Protein AF-A0A6A8V8Y3-F1 (afdb_monomer)

Radius of gyration: 15.04 Å; Cα contacts (8 Å, |Δi|>4): 140; chains: 1; bounding box: 45×29×35 Å

Foldseek 3Di:
DDDPVVLQVVLCVVPAPAREDEDPVQVVVLVVCCVVVVPDPVQSSVQVSVVSVVVSVVVVVCVVPPDADQDWDWDQTPVRWIKTWTWHQDPRRYIYTDDIATDDPPHGDQDPVNVVVVVVD

Mean predicted aligned error: 9.62 Å

Solvent-accessible surface area (backbone atoms only — not comparable to full-atom values): 7178 Å² total; per-residue (Å²): 129,80,51,74,64,58,52,46,54,58,56,58,70,74,64,64,99,48,49,81,45,72,48,70,70,39,52,48,51,49,52,52,47,33,63,78,65,71,52,52,71,63,60,54,48,52,54,51,49,52,50,52,50,52,49,50,55,47,48,61,51,34,74,75,45,92,65,91,67,82,50,73,46,78,46,71,44,98,85,74,47,36,32,39,37,33,40,40,72,44,97,83,47,32,42,34,51,63,48,77,46,50,29,58,96,87,36,78,55,79,44,74,64,60,54,49,54,66,70,76,107

Organism: Streptococcus parasanguinis (NCBI:txid1318)

Sequence (121 aa):
MVSRKAFIDKANQEGFSFNIQIPWWTYNNFKSLVWRKRLSEEQVYQIFLSLCREVEDRQMQAVADKRKYQTGFYVVACNGREFRFEFAFKKNQELRVYNLFETVNGRKKLTLMDLLDYIMD

Structure (mmCIF, N/CA/C/O backbone):
data_AF-A0A6A8V8Y3-F1
#
_entry.id   AF-A0A6A8V8Y3-F1
#
loop_
_atom_site.group_PDB
_atom_site.id
_atom_site.type_symbol
_atom_site.label_atom_id
_atom_site.label_alt_id
_atom_site.label_comp_id
_atom_site.label_asym_id
_atom_site.label_entity_id
_atom_site.label_seq_id
_atom_site.pdbx_PDB_ins_code
_atom_site.Cartn_x
_atom_site.Cartn_y
_atom_site.Cartn_z
_atom_site.occupancy
_atom_site.B_iso_or_equiv
_atom_site.auth_seq_id
_atom_site.auth_comp_id
_atom_site.auth_asym_id
_atom_site.auth_atom_id
_atom_site.pdbx_PDB_model_num
ATOM 1 N N . MET A 1 1 ? 0.321 13.093 -11.470 1.00 65.25 1 MET A N 1
ATOM 2 C CA . MET A 1 1 ? -0.108 12.418 -10.230 1.00 65.25 1 MET A CA 1
ATOM 3 C C . MET A 1 1 ? -1.189 13.223 -9.568 1.00 65.25 1 MET A C 1
ATOM 5 O O . MET A 1 1 ? -0.978 14.410 -9.327 1.00 65.25 1 MET A O 1
ATOM 9 N N . VAL A 1 2 ? -2.317 12.570 -9.284 1.00 76.38 2 VAL A N 1
ATOM 10 C CA . VAL A 1 2 ? -3.401 13.092 -8.442 1.00 76.38 2 VAL A CA 1
ATOM 11 C C . VAL A 1 2 ? -2.855 13.632 -7.105 1.00 76.38 2 VAL A C 1
ATOM 13 O O . VAL A 1 2 ? -1.738 13.312 -6.704 1.00 76.38 2 VAL A O 1
ATOM 16 N N . SER A 1 3 ? -3.592 14.498 -6.409 1.00 84.19 3 SER A N 1
ATOM 17 C CA . SER A 1 3 ? -3.125 15.042 -5.125 1.00 84.19 3 SER A CA 1
ATOM 18 C C . SER A 1 3 ? -3.118 13.971 -4.021 1.00 84.19 3 SER A C 1
ATOM 20 O O . SER A 1 3 ? -3.903 13.028 -4.062 1.00 84.19 3 SER A O 1
ATOM 22 N N . ARG A 1 4 ? -2.289 14.137 -2.974 1.00 83.75 4 ARG A N 1
ATOM 23 C CA . ARG A 1 4 ? -2.283 13.232 -1.801 1.00 83.75 4 ARG A CA 1
ATOM 24 C C . ARG A 1 4 ? -3.684 13.039 -1.225 1.00 83.75 4 ARG A C 1
ATOM 26 O O . ARG A 1 4 ? -4.064 11.923 -0.900 1.00 83.75 4 ARG A O 1
ATOM 33 N N . LYS A 1 5 ? -4.429 14.140 -1.103 1.00 86.19 5 LYS A N 1
ATOM 34 C CA . LYS A 1 5 ? -5.794 14.128 -0.583 1.00 86.19 5 LYS A CA 1
ATOM 35 C C . LYS A 1 5 ? -6.721 13.337 -1.504 1.00 86.19 5 LYS A C 1
ATOM 37 O O . LYS A 1 5 ? -7.351 12.412 -1.027 1.00 86.19 5 LYS A O 1
ATOM 42 N N . ALA A 1 6 ? -6.723 13.621 -2.806 1.00 85.94 6 ALA A N 1
ATOM 43 C CA . ALA A 1 6 ? -7.561 12.895 -3.761 1.00 85.94 6 ALA A CA 1
ATOM 44 C C . ALA A 1 6 ? -7.219 11.396 -3.828 1.00 85.94 6 ALA A C 1
ATOM 46 O O . ALA A 1 6 ? -8.115 10.570 -3.943 1.00 85.94 6 ALA A O 1
ATOM 47 N N . PHE A 1 7 ? -5.938 11.038 -3.707 1.00 84.12 7 PHE A N 1
ATOM 48 C CA . PHE A 1 7 ? -5.496 9.644 -3.659 1.00 84.12 7 PHE A CA 1
ATOM 49 C C . PHE A 1 7 ? -6.050 8.912 -2.428 1.00 84.12 7 PHE A C 1
ATOM 51 O O . PHE A 1 7 ? -6.584 7.815 -2.554 1.00 84.12 7 PHE A O 1
ATOM 58 N N . ILE A 1 8 ? -5.937 9.532 -1.248 1.00 83.69 8 ILE A N 1
ATOM 59 C CA . ILE A 1 8 ? -6.448 8.973 0.012 1.00 83.69 8 ILE A CA 1
ATOM 60 C C . ILE A 1 8 ? -7.978 8.931 0.003 1.00 83.69 8 ILE A C 1
ATOM 62 O O . ILE A 1 8 ? -8.548 7.911 0.366 1.00 83.69 8 ILE A O 1
ATOM 66 N N . ASP A 1 9 ? -8.638 10.000 -0.445 1.00 87.69 9 ASP A N 1
ATOM 67 C CA . ASP A 1 9 ? -10.099 10.074 -0.518 1.00 87.69 9 ASP A CA 1
ATOM 68 C C . ASP A 1 9 ? -10.642 8.970 -1.446 1.00 87.69 9 ASP A C 1
ATOM 70 O O . ASP A 1 9 ? -11.565 8.258 -1.060 1.00 87.69 9 ASP A O 1
ATOM 74 N N . LYS A 1 10 ? -10.010 8.748 -2.612 1.00 87.00 10 LYS A N 1
ATOM 75 C CA . LYS A 1 10 ? -10.346 7.636 -3.518 1.00 87.00 10 LYS A CA 1
ATO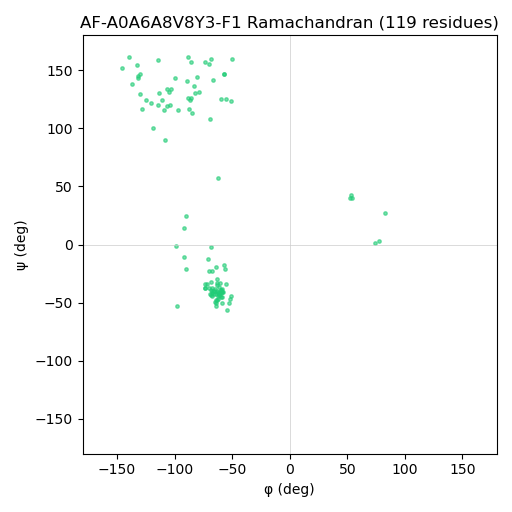M 76 C C . LYS A 1 10 ? -10.122 6.275 -2.850 1.00 87.00 10 LYS A C 1
ATOM 78 O O .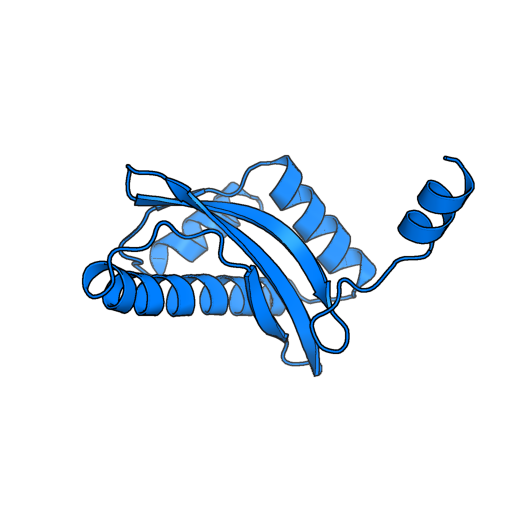 LYS A 1 10 ? -10.937 5.384 -3.007 1.00 87.00 10 LYS A O 1
ATOM 83 N N . ALA A 1 11 ? -9.028 6.076 -2.113 1.00 82.75 11 ALA A N 1
ATOM 84 C CA . ALA A 1 11 ? -8.781 4.808 -1.415 1.00 82.75 11 ALA A CA 1
ATOM 85 C C . ALA A 1 11 ? -9.775 4.554 -0.268 1.00 82.75 11 ALA A C 1
ATOM 87 O O . ALA A 1 11 ? -10.206 3.426 -0.074 1.00 82.75 11 ALA A O 1
ATOM 88 N N . ASN A 1 12 ? -10.174 5.592 0.468 1.00 82.12 12 ASN A N 1
ATOM 89 C CA . ASN A 1 12 ? -11.148 5.467 1.554 1.00 82.12 12 ASN A CA 1
ATOM 90 C C . ASN A 1 12 ? -12.571 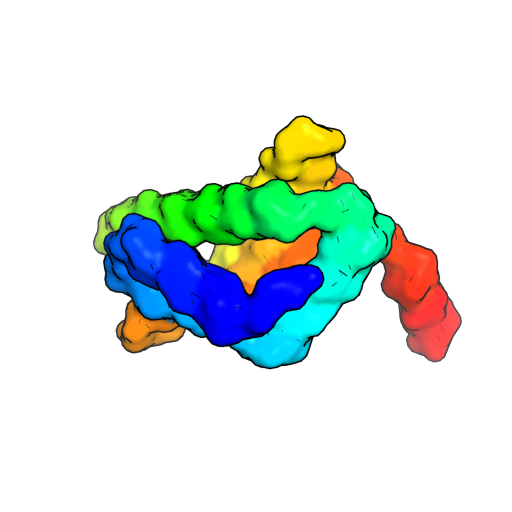5.167 1.045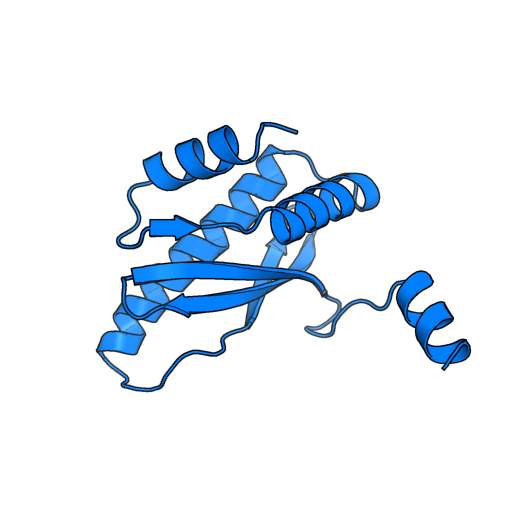 1.00 82.12 12 ASN A C 1
ATOM 92 O O . ASN A 1 12 ? -13.364 4.602 1.793 1.00 82.12 12 ASN A O 1
ATOM 96 N N . GLN A 1 13 ? -12.901 5.500 -0.211 1.00 86.19 13 GLN A N 1
ATOM 97 C CA . GLN A 1 13 ? -14.177 5.111 -0.834 1.00 86.19 13 GLN A CA 1
ATOM 98 C C . GLN A 1 13 ? -14.334 3.593 -0.993 1.00 86.19 13 GLN A C 1
ATOM 100 O O . GLN A 1 13 ? -15.460 3.119 -1.104 1.00 86.19 13 GLN A O 1
ATOM 105 N N . GLU A 1 14 ? -13.237 2.833 -0.954 1.00 86.00 14 GLU A N 1
ATOM 106 C CA . GLU A 1 14 ? -13.262 1.368 -1.022 1.00 86.00 14 GLU A CA 1
ATOM 107 C C . GLU A 1 14 ? -13.820 0.719 0.260 1.00 86.00 14 GLU A C 1
ATOM 109 O O . GLU A 1 14 ? -14.148 -0.463 0.246 1.00 86.00 14 GLU A O 1
ATOM 114 N N . GLY A 1 15 ? -13.968 1.478 1.357 1.00 81.94 15 GLY A N 1
ATOM 115 C CA . GLY A 1 15 ? -14.696 1.027 2.548 1.00 81.94 15 GLY A CA 1
ATOM 116 C C . GLY A 1 15 ? -13.911 0.156 3.535 1.00 81.94 15 GLY A C 1
ATOM 117 O O . GLY A 1 15 ? -14.527 -0.624 4.256 1.00 81.94 15 GLY A O 1
ATOM 118 N N . PHE A 1 16 ? -12.581 0.289 3.596 1.00 83.44 16 PHE A N 1
ATOM 119 C CA . PHE A 1 16 ? -11.744 -0.428 4.567 1.00 83.44 16 PHE A CA 1
ATOM 120 C C . PHE A 1 16 ? -12.158 -0.150 6.025 1.00 83.44 16 PHE A C 1
ATOM 122 O O . PHE A 1 16 ? -12.531 0.965 6.391 1.00 83.44 16 PHE A O 1
ATOM 129 N N . SER A 1 17 ? -12.002 -1.152 6.890 1.00 77.81 17 SER A N 1
ATOM 130 C CA . SER A 1 17 ? -12.280 -1.112 8.337 1.00 77.81 17 SER A CA 1
ATOM 131 C C . SER A 1 17 ? -11.329 -0.226 9.157 1.00 77.81 17 SER A C 1
ATOM 133 O O . SER A 1 17 ? -11.491 -0.089 10.371 1.00 77.81 17 SER A O 1
ATOM 135 N N . PHE A 1 18 ? -10.336 0.387 8.513 1.00 76.12 18 PHE A N 1
ATOM 136 C CA . PHE A 1 18 ? -9.357 1.284 9.117 1.00 76.12 18 PHE A CA 1
ATOM 137 C C . PHE A 1 18 ? -9.193 2.558 8.289 1.00 76.12 18 PHE A C 1
ATOM 139 O O . PHE A 1 18 ? -9.362 2.578 7.071 1.00 76.12 18 PHE A O 1
ATOM 146 N N . ASN A 1 19 ? -8.776 3.634 8.956 1.00 77.44 19 ASN A N 1
ATOM 147 C CA . ASN A 1 19 ? -8.482 4.890 8.283 1.00 77.44 19 ASN A CA 1
ATOM 148 C C . ASN A 1 19 ? -7.073 4.869 7.688 1.00 77.44 19 ASN A C 1
ATOM 150 O O . ASN A 1 19 ? -6.083 4.592 8.374 1.00 77.44 19 ASN A O 1
ATOM 154 N N . ILE A 1 20 ? -6.971 5.236 6.415 1.00 80.38 20 ILE A N 1
ATOM 155 C CA . ILE A 1 20 ? -5.696 5.310 5.709 1.00 80.38 20 ILE A CA 1
ATOM 156 C C . ILE A 1 20 ? -5.060 6.683 5.927 1.00 80.38 20 ILE A C 1
ATOM 158 O O . ILE A 1 20 ? -5.637 7.719 5.585 1.00 80.38 20 ILE A O 1
ATOM 162 N N . GLN A 1 21 ? -3.820 6.701 6.424 1.00 76.06 21 GLN A N 1
ATOM 163 C CA . GLN A 1 21 ? -2.995 7.906 6.437 1.00 76.06 21 GLN A CA 1
ATOM 164 C C . GLN A 1 21 ? -1.649 7.677 5.758 1.00 76.06 21 GLN A C 1
ATOM 166 O O . GLN A 1 21 ? -0.840 6.842 6.157 1.00 76.06 21 GLN A O 1
ATOM 171 N N . ILE A 1 22 ? -1.366 8.515 4.761 1.00 73.06 22 ILE A N 1
ATOM 172 C CA . ILE A 1 22 ? -0.058 8.568 4.112 1.00 73.06 22 ILE A CA 1
ATOM 173 C C . ILE A 1 22 ? 0.623 9.884 4.514 1.00 73.06 22 ILE A C 1
ATOM 175 O O . ILE A 1 22 ? 0.120 10.965 4.162 1.00 73.06 22 ILE A O 1
ATOM 179 N N . PRO A 1 23 ? 1.754 9.834 5.243 1.00 76.62 23 PRO A N 1
ATOM 180 C CA . PRO A 1 23 ? 2.572 11.011 5.504 1.00 76.62 23 PRO A CA 1
ATOM 181 C C . PRO A 1 23 ? 3.021 11.683 4.203 1.00 76.62 23 PRO A C 1
ATOM 183 O O . PRO A 1 23 ? 3.259 11.021 3.191 1.00 76.62 23 PRO A O 1
ATOM 186 N N . TRP A 1 24 ? 3.158 13.010 4.211 1.00 74.75 24 TRP A N 1
ATOM 187 C CA . TRP A 1 24 ? 3.507 13.763 2.999 1.00 74.75 24 TRP A CA 1
ATOM 188 C C . TRP A 1 24 ? 4.851 13.333 2.389 1.00 74.75 24 TRP A C 1
ATOM 190 O O . TRP A 1 24 ? 4.942 13.192 1.169 1.00 74.75 24 TRP A O 1
ATOM 200 N N . TRP A 1 25 ? 5.865 13.048 3.216 1.00 70.00 25 TRP A N 1
ATOM 201 C CA . TRP A 1 25 ? 7.169 12.568 2.740 1.00 70.00 25 TRP A CA 1
ATOM 202 C C . TRP A 1 25 ? 7.061 11.201 2.048 1.00 70.00 25 TRP A C 1
ATOM 204 O O . TRP A 1 25 ? 7.598 11.024 0.957 1.00 70.00 25 TRP A O 1
ATOM 214 N N . THR A 1 26 ? 6.281 10.266 2.599 1.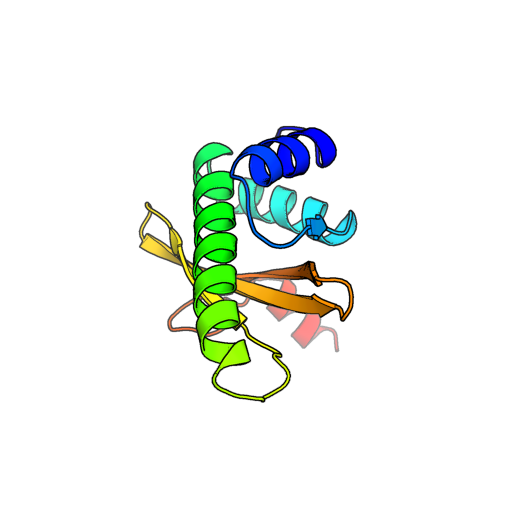00 70.50 26 THR A N 1
ATOM 215 C CA . THR A 1 26 ? 6.025 8.960 1.973 1.00 70.50 26 THR A CA 1
ATOM 216 C C . THR A 1 26 ? 5.265 9.120 0.659 1.00 70.50 26 THR A C 1
ATOM 218 O O . THR A 1 26 ? 5.585 8.463 -0.328 1.00 70.50 26 THR A O 1
ATOM 221 N N . TYR A 1 27 ? 4.314 10.056 0.594 1.00 75.75 27 TYR A N 1
ATOM 222 C CA . TYR A 1 27 ? 3.613 10.376 -0.649 1.00 75.75 27 TYR A CA 1
ATOM 223 C C . TYR A 1 27 ? 4.537 10.945 -1.737 1.00 75.75 27 TYR A C 1
ATOM 225 O O . TYR A 1 27 ? 4.376 10.657 -2.925 1.00 75.75 27 TYR A O 1
ATOM 233 N N . ASN A 1 28 ? 5.544 11.727 -1.352 1.00 76.62 28 ASN A N 1
ATOM 234 C CA . ASN A 1 28 ? 6.572 12.180 -2.285 1.00 76.62 28 ASN A CA 1
ATOM 235 C C . ASN A 1 28 ? 7.503 11.048 -2.727 1.00 76.62 28 ASN A C 1
ATOM 237 O O . ASN A 1 28 ? 7.850 10.991 -3.906 1.00 76.62 28 ASN A O 1
ATOM 241 N N . ASN A 1 29 ? 7.842 10.119 -1.832 1.00 72.31 29 ASN A N 1
ATOM 242 C CA . ASN A 1 29 ? 8.595 8.918 -2.195 1.00 72.31 29 ASN A CA 1
ATOM 243 C C . ASN A 1 29 ? 7.816 8.054 -3.192 1.00 72.31 29 ASN A C 1
ATOM 245 O O . ASN A 1 29 ? 8.400 7.616 -4.183 1.00 72.31 29 ASN A O 1
ATOM 249 N N . PHE A 1 30 ? 6.496 7.903 -3.006 1.00 71.25 30 PHE A N 1
ATOM 250 C CA . PHE A 1 30 ? 5.622 7.285 -4.003 1.00 71.25 30 PHE A CA 1
ATOM 251 C C . PHE A 1 30 ? 5.762 7.990 -5.353 1.00 71.25 30 PHE A C 1
ATOM 253 O O . PHE A 1 30 ? 6.159 7.339 -6.312 1.00 71.25 30 PHE A O 1
ATOM 260 N N . LYS A 1 31 ? 5.548 9.315 -5.423 1.00 72.44 31 LYS A N 1
ATOM 261 C CA . LYS A 1 31 ? 5.702 10.106 -6.665 1.00 72.44 31 LYS A CA 1
ATOM 262 C C . LYS A 1 31 ? 7.053 9.891 -7.350 1.00 72.44 31 LYS A C 1
ATOM 264 O O . LYS A 1 31 ? 7.103 9.663 -8.557 1.00 72.44 31 LYS A O 1
ATOM 269 N N . SER A 1 32 ? 8.138 9.942 -6.580 1.00 73.75 32 SER A N 1
ATOM 270 C CA . SER A 1 32 ? 9.499 9.724 -7.076 1.00 73.75 32 SER A CA 1
ATOM 271 C C . SER A 1 32 ? 9.664 8.323 -7.666 1.00 73.75 32 SER A C 1
ATOM 273 O O . SER A 1 32 ? 10.212 8.158 -8.755 1.00 73.75 32 SER A O 1
ATOM 275 N N . LEU A 1 33 ? 9.132 7.304 -6.991 1.00 69.19 33 LEU A N 1
ATOM 276 C CA . LEU A 1 33 ? 9.188 5.925 -7.450 1.00 69.19 33 LEU A CA 1
ATOM 277 C C . LEU A 1 33 ? 8.315 5.697 -8.694 1.00 69.19 33 LEU A C 1
ATOM 279 O O . LEU A 1 33 ? 8.802 5.083 -9.639 1.00 69.19 33 LEU A O 1
ATOM 283 N N . VAL A 1 34 ? 7.098 6.254 -8.755 1.00 69.25 34 VAL A N 1
ATOM 284 C CA . VAL A 1 34 ? 6.243 6.246 -9.961 1.00 69.25 34 VAL A CA 1
ATOM 285 C C . VAL A 1 34 ? 7.013 6.794 -11.159 1.00 69.25 34 VAL A C 1
ATOM 287 O O . VAL A 1 34 ? 7.097 6.135 -12.197 1.00 69.25 34 VAL A O 1
ATOM 290 N N . TRP A 1 35 ? 7.630 7.965 -10.985 1.00 70.19 35 TRP A N 1
ATOM 291 C CA . TRP A 1 35 ? 8.381 8.644 -12.034 1.00 70.19 35 TRP A CA 1
ATOM 292 C C . TRP A 1 35 ? 9.605 7.835 -12.483 1.00 70.19 35 TRP A C 1
ATOM 294 O O . TRP A 1 35 ? 9.724 7.503 -13.662 1.00 70.19 35 TRP A O 1
ATOM 304 N N . ARG A 1 36 ? 10.470 7.412 -11.546 1.00 73.12 36 ARG A N 1
ATOM 305 C CA . ARG A 1 36 ? 11.676 6.611 -11.848 1.00 73.12 36 ARG A CA 1
ATOM 306 C C . ARG A 1 36 ? 11.346 5.275 -12.508 1.00 73.12 36 ARG A C 1
ATOM 308 O O . ARG A 1 36 ? 12.143 4.750 -13.282 1.00 73.12 36 ARG A O 1
ATOM 315 N N . LYS A 1 37 ? 10.210 4.676 -12.149 1.00 72.19 37 LYS A N 1
ATOM 316 C CA . LYS A 1 37 ? 9.828 3.330 -12.584 1.00 72.19 37 LYS A CA 1
ATOM 317 C C . LYS A 1 37 ? 8.860 3.330 -13.760 1.00 72.19 37 LYS A C 1
ATOM 319 O O . LYS A 1 37 ? 8.564 2.238 -14.243 1.00 72.19 37 LYS A O 1
ATOM 324 N N . ARG A 1 38 ? 8.446 4.504 -14.256 1.00 77.19 38 ARG A N 1
ATOM 325 C CA . ARG A 1 38 ? 7.466 4.666 -15.343 1.00 77.19 38 ARG A CA 1
ATOM 326 C C . ARG A 1 38 ? 6.174 3.885 -15.068 1.00 77.19 38 ARG A C 1
ATOM 328 O O . ARG A 1 38 ? 5.637 3.234 -15.957 1.00 77.19 38 ARG A O 1
ATOM 335 N N . LEU A 1 39 ? 5.721 3.900 -13.814 1.00 74.94 39 LEU A N 1
ATOM 336 C CA . LEU A 1 39 ? 4.432 3.318 -13.442 1.00 74.94 39 LEU A CA 1
ATOM 337 C C . LEU A 1 39 ? 3.319 4.308 -13.794 1.00 74.94 39 LEU A C 1
ATOM 339 O O . LEU A 1 39 ? 3.492 5.518 -13.651 1.00 74.94 39 LEU A O 1
ATOM 343 N N . SER A 1 40 ? 2.174 3.798 -14.234 1.00 79.75 40 SER A N 1
ATOM 344 C CA . SER A 1 40 ? 0.962 4.613 -14.336 1.00 79.75 40 SER A CA 1
ATOM 345 C C . SER A 1 40 ? 0.371 4.884 -12.949 1.00 79.75 40 SER A C 1
ATOM 347 O O . SER A 1 40 ? 0.600 4.131 -11.999 1.00 79.75 40 SER A O 1
ATOM 349 N N . GLU A 1 41 ? -0.417 5.954 -12.830 1.00 75.38 41 GLU A N 1
ATOM 350 C CA . GLU A 1 41 ? -1.120 6.279 -11.581 1.00 75.38 41 GLU A CA 1
ATOM 351 C C . GLU A 1 41 ? -2.060 5.150 -11.147 1.00 75.38 41 GLU A C 1
ATOM 353 O O . GLU A 1 41 ? -2.124 4.824 -9.964 1.00 75.38 41 GLU A O 1
ATOM 358 N N . GLU A 1 42 ? -2.724 4.508 -12.109 1.00 81.50 42 GLU A N 1
ATOM 359 C CA . GLU A 1 42 ? -3.645 3.406 -11.840 1.00 81.50 42 GLU A CA 1
ATOM 360 C C . GLU A 1 42 ? -2.913 2.166 -11.321 1.00 81.50 42 GLU A C 1
ATOM 362 O O . GLU A 1 42 ? -3.339 1.574 -10.337 1.00 81.50 42 GLU A O 1
ATOM 367 N N . GLN A 1 43 ? -1.751 1.815 -11.886 1.00 77.31 43 GLN A N 1
ATOM 368 C CA . GLN A 1 43 ? -0.937 0.714 -11.353 1.00 77.31 43 GLN A CA 1
ATOM 369 C C . GLN A 1 43 ? -0.557 0.944 -9.889 1.00 77.31 43 GLN A C 1
ATOM 371 O O . GLN A 1 43 ? -0.602 0.023 -9.082 1.00 77.31 43 GLN A O 1
ATOM 376 N N . VAL A 1 44 ? -0.199 2.175 -9.534 1.00 75.31 44 VAL A N 1
ATOM 377 C CA . VAL A 1 44 ? 0.196 2.536 -8.166 1.00 75.31 44 VAL A CA 1
ATOM 378 C C . VAL A 1 44 ? -0.998 2.466 -7.225 1.00 75.31 44 VAL A C 1
ATOM 380 O O . VAL A 1 44 ? -0.865 1.993 -6.098 1.00 75.31 44 VAL A O 1
ATOM 383 N N . TYR A 1 45 ? -2.164 2.894 -7.700 1.00 79.75 45 TYR A N 1
ATOM 384 C CA . TYR A 1 45 ? -3.409 2.787 -6.959 1.00 79.75 45 TYR A CA 1
ATOM 385 C C . TYR A 1 45 ? -3.794 1.320 -6.710 1.00 79.75 45 TYR A C 1
ATOM 387 O O . TYR A 1 45 ? -4.019 0.947 -5.565 1.00 79.75 45 TYR A O 1
ATOM 395 N N . GLN A 1 46 ? -3.749 0.457 -7.728 1.00 81.06 46 GLN A N 1
ATOM 396 C CA . GLN A 1 46 ? -4.045 -0.977 -7.590 1.00 81.06 46 GLN A CA 1
ATOM 397 C C . GLN A 1 46 ? -3.078 -1.698 -6.643 1.00 81.06 46 GLN A C 1
ATOM 399 O O . GLN A 1 46 ? -3.491 -2.496 -5.799 1.00 81.06 46 GLN A O 1
ATOM 404 N N . ILE A 1 47 ? -1.786 -1.378 -6.732 1.00 76.69 47 ILE A N 1
ATOM 405 C CA . ILE A 1 47 ? -0.767 -1.872 -5.800 1.00 76.69 47 ILE A CA 1
ATOM 406 C C . ILE A 1 47 ? -1.112 -1.453 -4.360 1.00 76.69 47 ILE A C 1
ATOM 408 O O . ILE A 1 47 ? -1.032 -2.261 -3.434 1.00 76.69 47 ILE A O 1
ATOM 412 N N . PHE A 1 48 ? -1.505 -0.193 -4.167 1.00 78.81 48 PHE A N 1
ATOM 413 C CA . PHE A 1 48 ? -1.865 0.344 -2.860 1.00 78.81 48 PHE A CA 1
ATOM 414 C C . PHE A 1 48 ? -3.149 -0.282 -2.291 1.00 78.81 48 PHE A C 1
ATOM 416 O O . PHE A 1 48 ? -3.200 -0.596 -1.103 1.00 78.81 48 PHE A O 1
ATOM 423 N N . LEU A 1 49 ? -4.166 -0.521 -3.122 1.00 81.94 49 LEU A N 1
ATOM 424 C CA . LEU A 1 49 ? -5.382 -1.221 -2.701 1.00 81.94 49 LEU A CA 1
ATOM 425 C C . LEU A 1 49 ? -5.109 -2.676 -2.323 1.00 81.94 49 LEU A C 1
ATOM 427 O O . LEU A 1 49 ? -5.638 -3.151 -1.322 1.00 81.94 49 LEU A O 1
ATOM 431 N N . SER A 1 50 ? -4.248 -3.361 -3.079 1.00 79.25 50 SER A N 1
ATOM 432 C CA . SER A 1 50 ? -3.840 -4.737 -2.772 1.00 79.25 50 SER A CA 1
ATOM 433 C C . SER A 1 50 ? -3.190 -4.828 -1.390 1.00 79.25 50 SER A C 1
ATOM 435 O O . SER A 1 50 ? -3.508 -5.729 -0.620 1.00 79.25 50 SER A O 1
ATOM 437 N N . LEU A 1 51 ? -2.347 -3.848 -1.036 1.00 76.31 51 LEU A N 1
ATOM 438 C CA . LEU A 1 51 ? -1.804 -3.724 0.318 1.00 76.31 51 LEU A CA 1
ATOM 439 C C . LEU A 1 51 ? -2.916 -3.576 1.359 1.00 76.31 51 LEU A C 1
ATOM 441 O O . LEU A 1 51 ? -2.879 -4.265 2.370 1.00 76.31 51 LEU A O 1
ATOM 445 N N . CYS A 1 52 ? -3.862 -2.659 1.144 1.00 77.94 52 CYS A N 1
ATOM 446 C CA . CYS A 1 52 ? -4.913 -2.379 2.123 1.00 77.94 52 CYS A CA 1
ATOM 447 C C . CYS A 1 52 ? -5.808 -3.605 2.360 1.00 77.94 52 CYS A C 1
ATOM 449 O O . CYS A 1 52 ? -6.116 -3.907 3.508 1.00 77.94 52 CYS A O 1
ATOM 451 N N . ARG A 1 53 ? -6.146 -4.359 1.306 1.00 80.50 53 ARG A N 1
ATOM 452 C CA . ARG A 1 53 ? -6.922 -5.605 1.420 1.00 80.50 53 ARG A CA 1
ATOM 453 C C . ARG A 1 53 ? -6.174 -6.694 2.178 1.00 80.50 53 ARG A C 1
ATOM 455 O O . ARG A 1 53 ? -6.703 -7.229 3.140 1.00 80.50 53 ARG A O 1
ATOM 462 N N . GLU A 1 54 ? -4.922 -6.966 1.814 1.00 75.69 54 GLU A N 1
ATOM 463 C CA . GLU A 1 54 ? -4.112 -7.949 2.547 1.00 75.69 54 GLU A CA 1
ATOM 464 C C . GLU A 1 54 ? -3.977 -7.553 4.022 1.00 75.69 54 GLU A C 1
ATOM 466 O O . GLU A 1 54 ? -4.023 -8.384 4.924 1.00 75.69 54 GLU A O 1
ATOM 471 N N . VAL A 1 55 ? -3.785 -6.264 4.279 1.00 72.62 55 VAL A N 1
ATOM 472 C CA . VAL A 1 55 ? -3.717 -5.720 5.625 1.00 72.62 55 VAL A CA 1
ATOM 473 C C . VAL A 1 55 ? -5.009 -5.976 6.402 1.00 72.62 55 VAL A C 1
ATOM 475 O O . VAL A 1 55 ? -4.930 -6.373 7.561 1.00 72.62 55 VAL A O 1
ATOM 478 N N . GLU A 1 56 ? -6.167 -5.757 5.788 1.00 77.25 56 GLU A N 1
ATOM 479 C CA . GLU A 1 56 ? -7.474 -6.024 6.383 1.00 77.25 56 GLU A CA 1
ATOM 480 C C . GLU A 1 56 ? -7.659 -7.512 6.692 1.00 77.25 56 GLU A C 1
ATOM 482 O O . GLU A 1 56 ? -7.998 -7.875 7.821 1.00 77.25 56 GLU A O 1
ATOM 487 N N . ASP A 1 57 ? -7.321 -8.378 5.738 1.00 74.75 57 ASP A N 1
ATOM 488 C CA . ASP A 1 57 ? -7.375 -9.832 5.893 1.00 74.75 57 ASP A CA 1
ATOM 489 C C . ASP A 1 57 ? -6.427 -10.312 6.998 1.00 74.75 57 ASP A C 1
ATOM 491 O O . ASP A 1 57 ? -6.797 -11.103 7.869 1.00 74.75 57 ASP A O 1
ATOM 495 N N . ARG A 1 58 ? -5.199 -9.785 7.034 1.00 70.56 58 ARG A N 1
ATOM 496 C CA . ARG A 1 58 ? -4.239 -10.078 8.101 1.00 70.56 58 ARG A CA 1
ATOM 497 C C . ARG A 1 58 ? -4.671 -9.488 9.428 1.00 70.56 58 ARG A C 1
ATOM 499 O O . ARG A 1 58 ? -4.374 -10.098 10.442 1.00 70.56 58 ARG A O 1
ATOM 506 N N . GLN A 1 59 ? -5.353 -8.344 9.469 1.00 64.94 59 GLN A N 1
ATOM 507 C CA . GLN A 1 59 ? -5.918 -7.797 10.701 1.00 64.94 59 GLN A CA 1
ATOM 508 C C . GLN A 1 59 ? -7.035 -8.708 11.229 1.00 64.94 59 GLN A C 1
ATOM 510 O O . GLN A 1 59 ? -7.081 -8.971 12.430 1.00 64.94 59 GLN A O 1
ATOM 515 N N . MET A 1 60 ? -7.879 -9.257 10.352 1.00 55.78 60 MET A N 1
ATOM 516 C CA . MET A 1 60 ? -8.863 -10.281 10.719 1.00 55.78 60 MET A CA 1
ATOM 517 C C . MET A 1 60 ? -8.174 -11.532 11.292 1.00 55.78 60 MET A C 1
ATOM 519 O O . MET A 1 60 ? -8.599 -12.056 12.320 1.00 55.78 60 MET A O 1
ATOM 523 N N . GLN A 1 61 ? -7.053 -11.959 10.702 1.00 53.84 61 GLN A N 1
ATOM 524 C CA . GLN A 1 61 ? -6.245 -13.080 11.210 1.00 53.84 61 GLN A CA 1
ATOM 525 C C . GLN A 1 61 ? -5.474 -12.734 12.501 1.00 53.84 61 GLN A C 1
ATOM 527 O O . GLN A 1 61 ? -5.318 -13.561 13.389 1.00 53.84 61 GLN A O 1
ATOM 532 N N . ALA A 1 62 ? -5.026 -11.494 12.657 1.00 52.44 62 ALA A N 1
ATOM 533 C CA . ALA A 1 62 ? -4.290 -10.959 13.799 1.00 52.44 62 ALA A CA 1
ATOM 534 C C . ALA A 1 62 ? -5.136 -10.744 15.050 1.00 52.44 62 ALA A C 1
ATOM 536 O O . ALA A 1 62 ? -4.651 -10.844 16.175 1.00 52.44 62 ALA A O 1
ATOM 537 N N . VAL A 1 63 ? -6.402 -10.379 14.868 1.00 49.91 63 VAL A N 1
ATOM 538 C CA . VAL A 1 63 ? -7.367 -10.360 15.965 1.00 49.91 63 VAL A CA 1
ATOM 539 C C . VAL A 1 63 ? -7.555 -11.785 16.500 1.00 49.91 63 VAL A C 1
ATOM 541 O O . VAL A 1 63 ? -7.738 -11.945 17.707 1.00 49.91 63 VAL A O 1
ATOM 544 N N . ALA A 1 64 ? -7.398 -12.810 15.652 1.00 44.47 64 ALA A N 1
ATOM 545 C CA . ALA A 1 64 ? -7.278 -14.194 16.103 1.00 44.47 64 ALA A CA 1
ATOM 546 C C . ALA A 1 64 ? -5.903 -14.491 16.752 1.00 44.47 64 ALA A C 1
ATOM 548 O O . ALA A 1 64 ? -5.866 -15.166 17.779 1.00 44.47 64 ALA A O 1
ATOM 549 N N . ASP A 1 65 ? -4.799 -13.920 16.245 1.00 45.16 65 ASP A N 1
ATOM 550 C CA . ASP A 1 65 ? -3.429 -14.132 16.751 1.00 45.16 65 ASP A CA 1
ATOM 551 C C . ASP A 1 65 ? -2.721 -12.852 17.267 1.00 45.16 65 ASP A C 1
ATOM 553 O O . ASP A 1 65 ? -2.147 -12.048 16.523 1.00 45.16 65 ASP A O 1
ATOM 557 N N . LYS A 1 66 ? -2.708 -12.691 18.601 1.00 44.47 66 LYS A N 1
ATOM 558 C CA . LYS A 1 66 ? -2.237 -11.530 19.397 1.00 44.47 66 LYS A CA 1
ATOM 559 C C . LYS A 1 66 ? -0.735 -11.158 19.277 1.00 44.47 66 LYS A C 1
ATOM 561 O O . LYS A 1 66 ? -0.042 -11.073 20.295 1.00 44.47 66 LYS A O 1
ATOM 566 N N . ARG A 1 67 ? -0.178 -10.869 18.097 1.00 49.09 67 ARG A N 1
ATOM 567 C CA . ARG A 1 67 ? 1.210 -10.358 17.961 1.00 49.09 67 ARG A CA 1
ATOM 568 C C . ARG A 1 67 ? 1.243 -8.990 17.283 1.00 49.09 67 ARG A C 1
ATOM 570 O O . ARG A 1 67 ? 0.766 -8.834 16.179 1.00 49.09 67 ARG A O 1
ATOM 577 N N . LYS A 1 68 ? 1.798 -7.973 17.953 1.00 46.34 68 LYS A N 1
ATOM 578 C CA . LYS A 1 68 ? 1.964 -6.599 17.431 1.00 46.34 68 LYS A CA 1
ATOM 579 C C . LYS A 1 68 ? 2.731 -6.594 16.096 1.00 46.34 68 LYS A C 1
ATOM 581 O O . LYS A 1 68 ? 3.857 -7.078 16.045 1.00 46.34 68 LYS A O 1
ATOM 586 N N . TYR A 1 69 ? 2.152 -5.999 15.054 1.00 51.12 69 TYR A N 1
ATOM 587 C CA . TYR A 1 69 ? 2.660 -6.063 13.679 1.00 51.12 69 TYR A CA 1
ATOM 588 C C . TYR A 1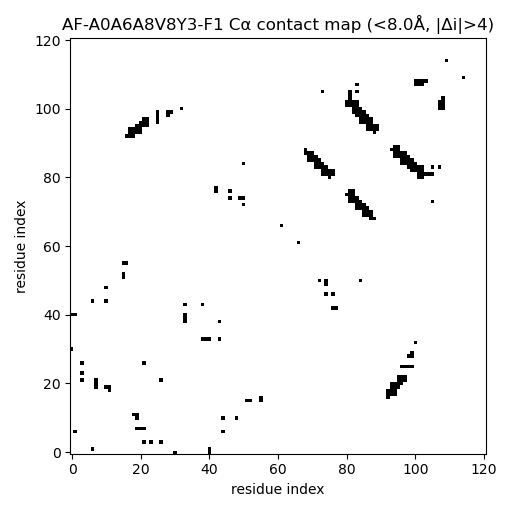 69 ? 3.688 -4.966 13.348 1.00 51.12 69 TYR A C 1
ATOM 590 O O . TYR A 1 69 ? 3.361 -3.780 13.317 1.00 51.12 69 TYR A O 1
ATOM 598 N N . GLN A 1 70 ? 4.917 -5.394 13.039 1.00 53.12 70 GLN A N 1
ATOM 599 C CA . GLN A 1 70 ? 5.851 -4.746 12.109 1.00 53.12 70 GLN A CA 1
ATOM 600 C C . GLN A 1 70 ? 5.897 -5.645 10.866 1.00 53.12 70 GLN A C 1
ATOM 602 O O . GLN A 1 70 ? 6.658 -6.609 10.817 1.00 53.12 70 GLN A O 1
ATOM 607 N N . THR A 1 71 ? 5.024 -5.403 9.893 1.00 60.56 71 THR A N 1
ATOM 608 C CA . THR A 1 71 ? 4.903 -6.263 8.707 1.00 60.56 71 THR A CA 1
ATOM 609 C C . THR A 1 71 ? 5.310 -5.509 7.457 1.00 60.56 71 THR A C 1
ATOM 611 O O . THR A 1 71 ? 4.717 -4.494 7.106 1.00 60.56 71 THR A O 1
ATOM 614 N N . GLY A 1 72 ? 6.333 -6.028 6.779 1.00 63.88 72 GLY A N 1
ATOM 615 C CA . GLY A 1 72 ? 6.570 -5.721 5.377 1.00 63.88 72 GLY A CA 1
ATOM 616 C C . GLY A 1 72 ? 5.612 -6.542 4.512 1.00 63.88 72 GLY A C 1
ATOM 617 O O . GLY A 1 72 ? 5.501 -7.750 4.722 1.00 63.88 72 GLY A O 1
ATOM 618 N N . PHE A 1 73 ? 4.924 -5.914 3.560 1.00 69.12 73 PHE A N 1
ATOM 619 C CA . PHE A 1 73 ? 4.104 -6.607 2.561 1.00 69.12 73 PHE A CA 1
ATOM 620 C C . PHE A 1 73 ? 4.795 -6.583 1.203 1.00 69.12 73 PHE A C 1
ATOM 622 O O . PHE A 1 73 ? 5.271 -5.527 0.790 1.00 69.12 73 PHE A O 1
ATOM 629 N N . TYR A 1 74 ? 4.838 -7.730 0.527 1.00 72.00 74 TYR A N 1
ATOM 630 C CA . TYR A 1 74 ? 5.397 -7.866 -0.815 1.00 72.00 74 TYR A CA 1
ATOM 631 C C . TYR A 1 74 ? 4.268 -7.957 -1.833 1.00 72.00 74 TYR A C 1
ATOM 633 O O . TYR A 1 74 ? 3.329 -8.722 -1.644 1.00 72.00 74 TYR A O 1
ATOM 641 N N . VAL A 1 75 ? 4.381 -7.212 -2.925 1.00 71.94 75 VAL A N 1
ATOM 642 C CA . VAL A 1 75 ? 3.403 -7.219 -4.013 1.00 71.94 75 VAL A CA 1
ATOM 643 C C . VAL A 1 75 ? 4.106 -7.224 -5.354 1.00 71.94 75 VAL A C 1
ATOM 645 O O . VAL A 1 75 ? 5.086 -6.507 -5.557 1.00 71.94 75 VAL A O 1
ATOM 648 N N . VAL A 1 76 ? 3.587 -8.025 -6.277 1.00 73.44 76 VAL A N 1
ATOM 649 C CA . VAL A 1 76 ? 4.045 -8.058 -7.663 1.00 73.44 76 VAL A CA 1
ATOM 650 C C . VAL A 1 76 ? 3.107 -7.182 -8.485 1.00 73.44 76 VAL A C 1
ATOM 652 O O . VAL A 1 76 ? 1.914 -7.453 -8.592 1.00 73.44 76 VAL A O 1
ATOM 655 N N . ALA A 1 77 ? 3.631 -6.095 -9.040 1.00 67.69 77 ALA A N 1
ATOM 656 C CA . ALA A 1 77 ? 2.888 -5.236 -9.949 1.00 67.69 77 ALA A CA 1
ATOM 657 C C . ALA A 1 77 ? 2.601 -5.955 -11.274 1.00 67.69 77 ALA A C 1
ATOM 659 O O . ALA A 1 77 ? 3.325 -6.865 -11.669 1.00 67.69 77 ALA A O 1
ATOM 660 N N . CYS A 1 78 ? 1.606 -5.481 -12.030 1.00 63.09 78 CYS A N 1
ATOM 661 C CA . CYS A 1 78 ? 1.201 -6.084 -13.310 1.00 63.09 78 CYS A CA 1
ATOM 662 C C . CYS A 1 78 ? 2.327 -6.174 -14.360 1.00 63.09 78 CYS A C 1
ATOM 664 O O . CYS A 1 78 ? 2.211 -6.918 -15.325 1.00 63.09 78 CYS A O 1
ATOM 666 N N . ASN A 1 79 ? 3.412 -5.413 -14.195 1.00 68.06 79 ASN A N 1
ATOM 667 C CA . ASN A 1 79 ? 4.604 -5.474 -15.043 1.00 68.06 79 ASN A CA 1
ATOM 668 C C . ASN A 1 79 ? 5.683 -6.448 -14.521 1.00 68.06 79 ASN A C 1
ATOM 670 O O . ASN A 1 79 ? 6.832 -6.358 -14.948 1.00 68.06 79 ASN A O 1
ATOM 674 N N . GLY A 1 80 ? 5.343 -7.327 -13.574 1.00 74.00 80 GLY A N 1
ATOM 675 C CA . GLY A 1 80 ? 6.233 -8.339 -12.999 1.00 74.00 80 GLY A CA 1
ATOM 676 C C . GLY A 1 80 ? 7.230 -7.812 -11.965 1.00 74.00 80 GLY A C 1
ATOM 677 O O . GLY A 1 80 ? 8.063 -8.572 -11.482 1.00 74.00 80 GLY A O 1
ATOM 678 N N . ARG A 1 81 ? 7.186 -6.520 -11.617 1.00 76.81 81 ARG A N 1
ATOM 679 C CA . ARG A 1 81 ? 8.092 -5.939 -10.617 1.00 76.81 81 ARG A CA 1
ATOM 680 C C . ARG A 1 81 ? 7.587 -6.173 -9.206 1.00 76.81 81 ARG A C 1
ATOM 682 O O . ARG A 1 81 ? 6.419 -5.928 -8.923 1.00 76.81 81 ARG A O 1
ATOM 689 N N . GLU A 1 82 ? 8.490 -6.551 -8.315 1.00 80.94 82 GLU A N 1
ATOM 690 C CA . GLU A 1 82 ? 8.185 -6.737 -6.902 1.00 80.94 82 GLU A CA 1
ATOM 69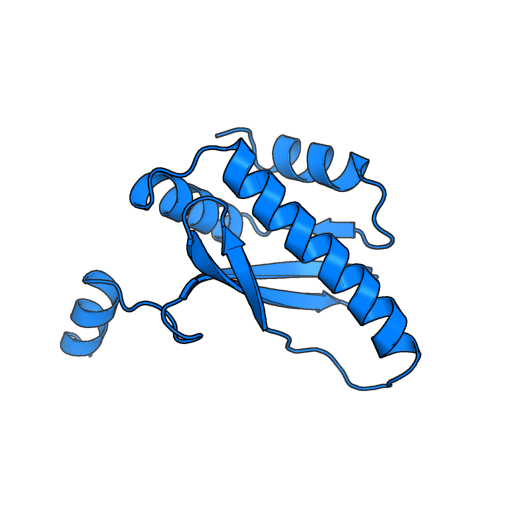1 C C . GLU A 1 82 ? 8.387 -5.436 -6.126 1.00 80.94 82 GLU A C 1
ATOM 693 O O . GLU A 1 82 ? 9.347 -4.696 -6.345 1.00 80.94 82 GLU A O 1
ATOM 698 N N . PHE A 1 83 ? 7.501 -5.166 -5.179 1.00 76.44 83 PHE A N 1
ATOM 699 C CA . PHE A 1 83 ? 7.581 -4.030 -4.278 1.00 76.44 83 PHE A CA 1
ATOM 700 C C . PHE A 1 83 ? 7.369 -4.488 -2.846 1.00 76.44 83 PHE A C 1
ATOM 702 O O . PHE A 1 83 ? 6.547 -5.365 -2.593 1.00 76.44 83 PHE A O 1
ATOM 709 N N . ARG A 1 84 ? 8.065 -3.846 -1.906 1.00 77.88 84 ARG A N 1
ATOM 710 C CA . ARG A 1 84 ? 7.828 -3.998 -0.475 1.00 77.88 84 ARG A CA 1
ATOM 711 C C . ARG A 1 84 ? 7.296 -2.707 0.127 1.00 77.88 84 ARG A C 1
ATOM 713 O O . ARG A 1 84 ? 7.879 -1.636 -0.046 1.00 77.88 84 ARG A O 1
ATOM 720 N N . PHE A 1 85 ? 6.217 -2.855 0.879 1.00 74.12 85 PHE A N 1
ATOM 721 C CA . PHE A 1 85 ? 5.589 -1.818 1.680 1.00 74.12 85 PHE A CA 1
ATOM 722 C C . PHE A 1 85 ? 5.915 -2.045 3.141 1.00 74.12 85 PHE A C 1
ATOM 724 O O . PHE A 1 85 ? 5.721 -3.145 3.648 1.00 74.12 85 PHE A O 1
ATOM 731 N N . GLU A 1 86 ? 6.357 -1.003 3.827 1.00 74.06 86 GLU A N 1
ATOM 732 C CA . GLU A 1 86 ? 6.506 -1.031 5.278 1.00 74.06 86 GLU A CA 1
ATOM 733 C C . GLU A 1 86 ? 5.467 -0.114 5.895 1.00 74.06 86 GLU A C 1
ATOM 735 O O . GLU A 1 86 ? 5.382 1.070 5.555 1.00 74.06 86 GLU A O 1
ATOM 740 N N . PHE A 1 87 ? 4.668 -0.668 6.797 1.00 71.38 87 PHE A N 1
ATOM 741 C CA . PHE A 1 87 ? 3.576 0.038 7.442 1.00 71.38 87 PHE A CA 1
ATOM 742 C C . PHE A 1 87 ? 3.498 -0.312 8.927 1.00 71.38 87 PHE A C 1
ATOM 744 O O . PHE A 1 87 ? 4.029 -1.328 9.376 1.00 71.38 87 PHE A O 1
ATOM 751 N N . ALA A 1 88 ? 2.815 0.536 9.691 1.00 68.12 88 ALA A N 1
ATOM 752 C CA . ALA A 1 88 ? 2.416 0.217 11.052 1.00 68.12 88 ALA A CA 1
ATOM 753 C C . ALA A 1 88 ? 0.945 0.554 11.269 1.00 68.12 88 ALA A C 1
ATOM 755 O O . ALA A 1 88 ? 0.450 1.581 10.795 1.00 68.12 88 ALA A O 1
ATOM 756 N N . PHE A 1 89 ? 0.286 -0.293 12.055 1.00 66.69 89 PHE A N 1
ATOM 757 C CA . PHE A 1 89 ? -1.008 0.019 12.637 1.00 66.69 89 PHE A CA 1
ATOM 758 C C . PHE A 1 89 ? -0.832 0.775 13.933 1.00 66.69 89 PHE A C 1
ATOM 760 O O . PHE A 1 89 ? -0.167 0.313 14.866 1.00 66.69 89 PHE A O 1
ATOM 767 N N . LYS A 1 90 ? -1.485 1.926 14.019 1.00 66.94 90 LYS A N 1
ATOM 768 C CA . LYS A 1 90 ? -1.669 2.594 15.298 1.00 66.94 90 LYS A CA 1
ATOM 769 C C . LYS A 1 90 ? -2.907 2.061 16.012 1.00 66.94 90 LYS A C 1
ATOM 771 O O . LYS A 1 90 ? -3.836 1.542 15.401 1.00 66.94 90 LYS A O 1
ATOM 776 N N . LYS A 1 91 ? -2.916 2.226 17.339 1.00 63.41 91 LYS A N 1
ATOM 777 C CA . LYS A 1 91 ? -3.996 1.770 18.234 1.00 63.41 91 LYS A CA 1
ATOM 778 C C . LYS A 1 91 ? -5.383 2.325 17.871 1.00 63.41 91 LYS A C 1
ATOM 780 O O . LYS A 1 91 ? -6.377 1.736 18.264 1.00 63.41 91 LYS A O 1
ATOM 785 N N . ASN A 1 92 ? -5.445 3.432 17.137 1.00 67.50 92 ASN A N 1
ATOM 786 C CA . ASN A 1 92 ? -6.662 4.085 16.652 1.00 67.50 92 ASN A CA 1
ATOM 787 C C . ASN A 1 92 ? -7.121 3.578 15.270 1.00 67.50 92 ASN A C 1
ATOM 789 O O . ASN A 1 92 ? -7.763 4.337 14.552 1.00 67.50 92 ASN A O 1
ATOM 793 N N . GLN A 1 93 ? -6.760 2.347 14.880 1.00 67.19 93 GLN A N 1
ATOM 794 C CA . GLN A 1 93 ? -7.097 1.773 13.565 1.00 67.19 93 GLN A CA 1
ATOM 795 C C . GLN A 1 93 ? -6.642 2.669 12.402 1.00 67.19 93 GLN A C 1
ATOM 797 O O . GLN A 1 93 ? -7.347 2.866 11.417 1.00 67.19 93 GLN A O 1
ATOM 802 N N . GLU A 1 94 ? -5.456 3.256 12.542 1.00 73.50 94 GLU A N 1
ATOM 803 C CA . GLU A 1 94 ? -4.846 4.084 11.508 1.00 73.50 94 GLU A CA 1
ATOM 804 C C . GLU A 1 94 ? -3.692 3.308 10.875 1.00 73.50 94 GLU A C 1
ATOM 806 O O . GLU A 1 94 ? -2.720 2.957 11.559 1.00 73.50 94 GLU A O 1
ATOM 811 N N . LEU A 1 95 ? -3.800 3.057 9.570 1.00 74.62 95 LEU A N 1
ATOM 812 C CA . LEU A 1 95 ? -2.737 2.460 8.772 1.00 74.62 95 LEU A CA 1
ATOM 813 C C . LEU A 1 95 ? -1.782 3.567 8.316 1.00 74.62 95 LEU A C 1
ATOM 815 O O . LEU A 1 95 ? -2.149 4.409 7.492 1.00 74.62 95 LEU A O 1
ATOM 819 N N . ARG A 1 96 ? -0.543 3.548 8.823 1.00 74.00 96 ARG A N 1
ATOM 820 C CA . ARG A 1 96 ? 0.539 4.416 8.337 1.00 74.00 96 ARG A CA 1
ATOM 821 C C . ARG A 1 96 ? 1.508 3.647 7.474 1.00 74.00 96 ARG A C 1
ATOM 823 O O . ARG A 1 96 ? 2.188 2.752 7.967 1.00 74.00 96 ARG A O 1
ATOM 830 N N . VAL A 1 97 ? 1.651 4.077 6.227 1.00 71.12 97 VAL A N 1
ATOM 831 C CA . VAL A 1 97 ? 2.715 3.596 5.341 1.00 71.12 97 VAL A CA 1
ATOM 832 C C . VAL A 1 97 ? 3.958 4.464 5.531 1.00 71.12 97 VAL A C 1
ATOM 834 O O . VAL A 1 97 ? 3.878 5.688 5.433 1.00 71.12 97 VAL A O 1
ATOM 837 N N . TYR A 1 98 ? 5.099 3.837 5.814 1.00 68.44 98 TYR A N 1
ATOM 838 C CA . TYR A 1 98 ? 6.384 4.502 6.042 1.00 68.44 98 TYR A CA 1
ATOM 839 C C . TYR A 1 98 ? 7.247 4.478 4.787 1.00 68.44 98 TYR A C 1
ATOM 841 O O . TYR A 1 98 ? 7.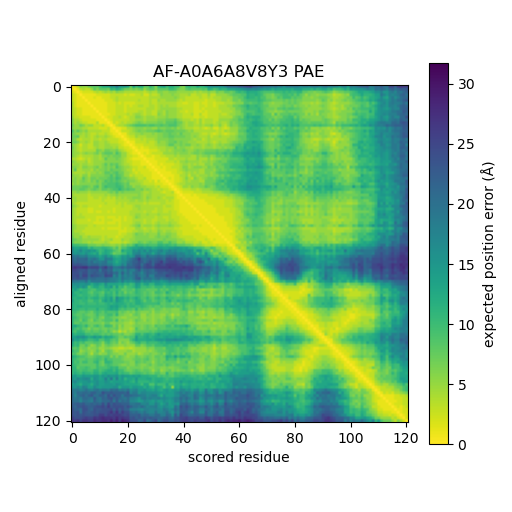658 5.542 4.319 1.00 68.44 98 TYR A O 1
ATOM 849 N N . ASN A 1 99 ? 7.452 3.289 4.213 1.00 69.06 99 ASN A N 1
ATOM 850 C CA . ASN A 1 99 ? 8.340 3.080 3.074 1.00 69.06 99 ASN A CA 1
ATOM 851 C C . ASN A 1 99 ? 7.660 2.289 1.956 1.00 69.06 99 ASN A C 1
ATOM 853 O O . ASN A 1 99 ? 6.872 1.376 2.207 1.00 69.06 99 ASN A O 1
ATOM 857 N N . LEU A 1 100 ? 8.042 2.625 0.724 1.00 74.25 100 LEU A N 1
ATOM 858 C CA . LEU A 1 100 ? 7.854 1.800 -0.461 1.00 74.25 100 LEU A CA 1
ATOM 859 C C . LEU A 1 100 ? 9.188 1.712 -1.196 1.00 74.25 100 LEU A C 1
ATOM 861 O O . LEU A 1 100 ? 9.778 2.742 -1.528 1.00 74.25 100 LEU A O 1
ATOM 865 N N . PHE A 1 101 ? 9.613 0.502 -1.536 1.00 74.12 101 PHE A N 1
ATOM 866 C CA . PHE A 1 101 ? 10.731 0.293 -2.448 1.00 74.12 101 PHE A CA 1
ATOM 867 C C . PHE A 1 101 ? 10.520 -0.949 -3.313 1.00 74.12 101 PHE A C 1
ATOM 869 O O . PHE A 1 101 ? 9.834 -1.888 -2.923 1.00 74.12 101 PHE A O 1
ATOM 876 N N . GLU A 1 102 ? 11.105 -0.938 -4.510 1.00 74.69 102 GLU A N 1
ATOM 877 C CA . GLU A 1 102 ? 11.165 -2.127 -5.366 1.00 74.69 102 GLU A CA 1
ATOM 878 C C . GLU A 1 102 ? 12.056 -3.178 -4.691 1.00 74.69 102 GLU A C 1
ATOM 880 O O . GLU A 1 102 ? 13.087 -2.837 -4.097 1.00 74.69 102 GLU A O 1
ATOM 885 N N . THR A 1 103 ? 11.677 -4.445 -4.792 1.00 77.50 103 THR A N 1
ATOM 886 C CA . THR A 1 103 ? 12.482 -5.572 -4.334 1.00 77.50 103 THR A CA 1
ATOM 887 C C . THR A 1 103 ? 12.930 -6.446 -5.493 1.00 77.50 103 THR A C 1
ATOM 889 O O . THR A 1 103 ? 12.363 -6.415 -6.581 1.00 77.50 103 THR A O 1
ATOM 892 N N . VAL A 1 104 ? 13.995 -7.205 -5.260 1.00 73.81 104 VAL A N 1
ATOM 893 C CA . VAL A 1 104 ? 14.407 -8.321 -6.114 1.00 73.81 104 VAL A CA 1
ATOM 894 C C . VAL A 1 104 ? 14.581 -9.517 -5.190 1.00 73.81 104 VAL A C 1
ATOM 896 O O . VAL A 1 104 ? 15.411 -9.459 -4.278 1.00 73.81 104 VAL A O 1
ATOM 899 N N . ASN A 1 105 ? 13.775 -10.565 -5.376 1.00 72.06 105 ASN A N 1
ATOM 900 C CA . ASN A 1 105 ? 13.753 -11.748 -4.511 1.00 72.06 105 ASN A CA 1
ATOM 901 C C . ASN A 1 105 ? 13.557 -11.372 -3.028 1.00 72.06 105 ASN A C 1
ATOM 903 O O . ASN A 1 105 ? 14.275 -11.842 -2.143 1.00 72.06 105 ASN A O 1
ATOM 907 N N . GLY A 1 106 ? 12.647 -10.432 -2.756 1.00 66.94 106 GLY A N 1
ATOM 908 C CA . GLY A 1 106 ? 12.330 -9.978 -1.397 1.00 66.94 106 GLY A CA 1
ATOM 909 C C . GLY A 1 106 ? 13.367 -9.067 -0.714 1.00 66.94 106 GLY A C 1
ATOM 910 O O . GLY A 1 106 ? 13.150 -8.641 0.422 1.00 66.94 106 GLY A O 1
ATOM 911 N N . ARG A 1 107 ? 14.476 -8.705 -1.373 1.00 70.31 107 ARG A N 1
ATOM 912 C CA . ARG A 1 107 ? 15.461 -7.735 -0.845 1.00 70.31 107 ARG A CA 1
ATOM 913 C C . ARG A 1 107 ? 15.261 -6.358 -1.462 1.00 70.31 107 ARG A C 1
ATOM 915 O O . ARG A 1 107 ? 14.951 -6.280 -2.648 1.00 70.31 107 ARG A O 1
ATOM 922 N N . LYS A 1 108 ? 15.464 -5.276 -0.689 1.00 74.00 108 LYS A N 1
ATOM 923 C CA . LYS A 1 108 ? 15.449 -3.896 -1.218 1.00 74.00 108 LYS A CA 1
ATOM 924 C C . LYS A 1 108 ? 16.386 -3.832 -2.421 1.00 74.00 108 LYS A C 1
ATOM 926 O O . LYS A 1 108 ? 17.567 -4.152 -2.305 1.00 74.00 108 LYS A O 1
ATOM 931 N N . LYS A 1 109 ? 15.860 -3.414 -3.570 1.00 73.00 109 LYS A N 1
ATOM 932 C CA . LYS A 1 109 ? 16.676 -3.173 -4.752 1.00 73.00 109 LYS A CA 1
ATOM 933 C C . LYS A 1 109 ? 17.544 -1.951 -4.480 1.00 73.00 109 LYS A C 1
ATOM 935 O O . LYS A 1 109 ? 17.027 -0.837 -4.421 1.00 73.00 109 LYS A O 1
ATOM 940 N N . LEU A 1 110 ? 18.841 -2.177 -4.291 1.00 67.38 110 LEU A N 1
ATOM 941 C CA . LEU A 1 110 ? 19.821 -1.107 -4.138 1.00 67.38 110 LEU A CA 1
ATOM 942 C C . LEU A 1 110 ? 19.804 -0.236 -5.395 1.00 67.38 110 LEU A C 1
ATOM 944 O O . LEU A 1 110 ? 19.918 -0.730 -6.520 1.00 67.38 110 LEU A O 1
ATOM 948 N N . THR A 1 111 ? 19.598 1.062 -5.206 1.00 64.88 111 THR A N 1
ATOM 949 C CA . THR A 1 111 ? 19.752 2.048 -6.272 1.00 64.88 111 THR A CA 1
ATOM 950 C C . THR A 1 111 ? 21.198 2.533 -6.328 1.00 64.88 111 THR A C 1
ATOM 952 O O . THR A 1 111 ? 21.940 2.396 -5.360 1.00 64.88 111 THR A O 1
ATOM 955 N N . LEU A 1 112 ? 21.604 3.133 -7.452 1.00 50.91 112 LEU A N 1
ATOM 956 C CA . LEU A 1 112 ? 22.927 3.756 -7.572 1.00 50.91 112 LEU A CA 1
ATOM 957 C C . LEU A 1 112 ? 23.161 4.810 -6.472 1.00 50.91 112 LEU A C 1
ATOM 959 O O . LEU A 1 112 ? 24.267 4.915 -5.970 1.00 50.91 112 LEU A O 1
ATOM 963 N N . MET A 1 113 ? 22.114 5.532 -6.053 1.00 58.97 113 MET A N 1
ATOM 964 C CA . MET A 1 113 ? 22.188 6.467 -4.923 1.00 58.97 113 MET A CA 1
ATOM 965 C C . MET A 1 113 ? 22.435 5.756 -3.588 1.00 58.97 113 MET A C 1
ATOM 967 O O . MET A 1 113 ? 23.281 6.208 -2.834 1.00 58.97 113 MET A O 1
ATOM 971 N N . ASP A 1 114 ? 21.768 4.625 -3.322 1.00 63.47 114 ASP A N 1
ATOM 972 C CA . ASP A 1 114 ? 22.009 3.854 -2.089 1.00 63.47 114 ASP A CA 1
ATOM 973 C C . ASP A 1 114 ? 23.452 3.311 -2.030 1.00 63.47 114 ASP A C 1
ATOM 975 O O . ASP A 1 114 ? 24.023 3.188 -0.954 1.00 63.47 114 ASP A O 1
ATOM 979 N N . LEU A 1 115 ? 24.039 2.975 -3.186 1.00 61.59 115 LEU A N 1
ATOM 980 C CA . LEU A 1 115 ? 25.436 2.538 -3.280 1.00 61.59 115 LEU A CA 1
ATOM 981 C C . LEU A 1 115 ? 26.419 3.698 -3.089 1.00 61.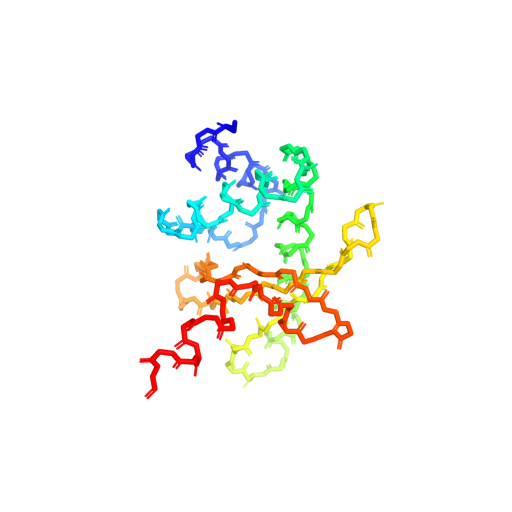59 115 LEU A C 1
ATOM 983 O O . LEU A 1 115 ? 27.461 3.500 -2.480 1.00 61.59 115 LEU A O 1
ATOM 987 N N . LEU A 1 116 ? 26.100 4.888 -3.605 1.00 48.25 116 LEU A N 1
ATOM 988 C CA . LEU A 1 116 ? 26.930 6.080 -3.432 1.00 48.25 116 LEU A CA 1
ATOM 989 C C . LEU A 1 116 ? 26.933 6.559 -1.977 1.00 48.25 116 LEU A C 1
ATOM 991 O O . LEU A 1 116 ? 28.006 6.837 -1.459 1.00 48.25 116 LEU A O 1
ATOM 995 N N . ASP A 1 117 ? 25.778 6.582 -1.307 1.00 56.44 117 ASP A N 1
ATOM 996 C CA . ASP A 1 117 ? 25.699 6.909 0.125 1.00 56.44 117 ASP A CA 1
ATOM 997 C C . ASP A 1 117 ? 26.519 5.919 0.968 1.00 56.44 117 ASP A C 1
ATOM 999 O O . ASP A 1 117 ? 27.227 6.334 1.874 1.00 56.44 117 ASP A O 1
ATOM 1003 N N . TYR A 1 118 ? 26.509 4.627 0.621 1.00 51.06 118 TYR A N 1
ATOM 1004 C CA . TYR A 1 118 ? 27.306 3.601 1.309 1.00 51.06 118 TYR A CA 1
ATOM 1005 C C . TYR A 1 118 ? 28.826 3.745 1.112 1.00 51.06 118 TYR A C 1
ATOM 1007 O O . TYR A 1 118 ? 29.595 3.203 1.894 1.00 51.06 118 TYR A O 1
ATOM 1015 N N . ILE A 1 119 ? 29.262 4.411 0.039 1.00 49.88 119 ILE A N 1
ATOM 1016 C CA . ILE A 1 119 ? 30.684 4.662 -0.256 1.00 49.88 119 ILE A CA 1
ATOM 1017 C C . ILE A 1 119 ? 31.157 5.987 0.369 1.00 49.88 119 ILE A C 1
ATOM 1019 O O . ILE A 1 119 ? 32.358 6.193 0.526 1.00 49.88 119 ILE A O 1
ATOM 1023 N N . MET A 1 120 ? 30.230 6.901 0.672 1.00 50.50 120 MET A N 1
ATOM 1024 C CA . MET A 1 120 ? 30.522 8.210 1.267 1.00 50.50 120 MET A CA 1
ATOM 1025 C C . MET A 1 120 ? 30.473 8.219 2.806 1.00 50.50 120 MET A C 1
ATOM 1027 O O . MET A 1 120 ? 30.902 9.215 3.388 1.00 50.50 120 MET A O 1
ATOM 1031 N N . ASP A 1 121 ? 29.973 7.147 3.431 1.00 46.00 121 ASP A N 1
ATOM 1032 C CA . ASP A 1 121 ? 30.136 6.812 4.861 1.00 46.00 121 ASP A CA 1
ATOM 1033 C C . ASP A 1 121 ? 31.445 6.029 5.096 1.00 46.00 121 ASP A C 1
ATOM 1035 O O . ASP A 1 121 ? 32.095 6.257 6.144 1.00 46.00 121 ASP A O 1
#

Nearest PDB structures (foldseek):
  5jaa-assembly1_D  TM=4.581E-01  e=7.188E-02  Vibrio cholerae O1 biovar El Tor str. N16961
  3u97-assembly1_A  TM=6.020E-01  e=1.294E+00  Brucella abortus bv. 1 str. 9-941
  7pkn-assembly1_O  TM=2.964E-01  e=2.142E-01  Homo sapiens
  3zi1-assembly1_A  TM=4.284E-01  e=2.306E+00  Homo sapiens
  6l3w-assembly1_A  TM=2.749E-01  e=4.383E+00  metagenome

pLDDT: mean 70.72, std 10.54, range [44.47, 87.69]

Secondary structure (DSSP, 8-state):
---HHHHHHHHHTT--SSEEE--HHHHHHHHHHHHHHT--HHHHHHHHHHHHHHHHHHHHHHHHS----EEEEEEE-TTS-EEEEEEEEETTTEEEEEEEEEEETTEE---HHHHHHHHH-

=== Feature glossary ===
A reading guide for the features in this record.

Start from the sequence.

  · Sequence gives the chain of amino acids in standard one-letter code (A=alanine, C=cysteine, …, Y=tyrosine), read N→C. It is the only feature that is directly encoded by the gene; all structural features are derived from the folded form of this sequence.

Fold it, and you get atomic coordinates and the backbone conformation that goes with them.

  · The mmCIF table is the protein's shape written out atom by atom. For each backbone N, Cα, C, and carbonyl O, it records an (x, y, z) coordinate triple in Å plus the residue type, chain letter, and residue number.

  · Backbone dihedral angles. Every residue except chain termini has a φ (preceding-C → N → Cα → C) and a ψ (N → Cα → C → next-N). They are reported in degrees following the IUPAC sign convention. Secondary structure is essentially a statement about which (φ, ψ) basin each residue occupies.

  · DSSP 8-state secondary structure assigns each residue one of H (α-helix), G (3₁₀-helix), I (π-helix), E (extended β-strand), B (isolated β-bridge), T (hydrogen-bonded turn), S (bend), or '-' (coil). The assignment is computed from backbone hydrogen-bond geometry via the Kabsch–Sander algorithm.

  · P-SEA three-state annotation labels each residue as helix, strand, or coil based purely on the geometry of the Cα trace. It serves as a fallback when the full backbone (and thus DSSP) is unavailable.

Summarize the fold with a handful of shape descriptors and a per-residue structural alphabet.

  · Radius of gyration (Rg) is the root-mean-square distance of Cα atoms from their centroid — a single number for overall size and compactness. A globular domain of N residues has Rg ≈ 2.2·N^0.38 Å; an extended or disordered chain has a much larger Rg. The Cα contact count is the number of residue pairs whose Cα atoms are within 8 Å and are more than four positions apart in sequence — a standard proxy for tertiary packing density. The bounding box is the smallest axis-aligned box enclosing all Cα atoms.

  · Foldseek's 3Di representation compresses backbone geometry into a per-residue letter drawn from a learned twenty-state alphabet. It captures the tertiary interaction pattern around each residue — which residues are packed against it in space, regardless of where they are in sequence.

  · Accessible surface area quantifies burial. A residue with SASA near zero is packed into the hydrophobic core; one with SASA >100 Å² sits on the surface. Computed here via the Shrake–Rupley numerical algorithm with a 1.4 Å probe.

Ask how reliable the model is.

  · For AlphaFold models, the B-factor field carries pLDDT — the model's own estimate of local accuracy on a 0–100 scale. Regions with pLDDT<50 should be treated as essentially unmodeled; they often correspond to intrinsically disordered segments.

  · For experimental (PDB) structures, the B-factor (temperature factor) quantifies the positional spread of each atom in the crystal — a combination of thermal vibration and static disorder — in units of Å². High B-factors mark flexible loops or poorly resolved regions; low B-factors mark the rigid, well-ordered core.

  · PAE(i, j) answers: if I align the predicted and true structures on residue i, how far off (in Å) do I expect residue j to be? A block-diagonal PAE matrix with low values on the blocks and high values off-diagonal is the signature of a multi-domain protein with confidently predicted domains but uncertain inter-domain orientation.

Place it in context: what it resembles, what it is annotated as, and how it looks.

  · Structural nearest neighbors (via Foldseek easy-search vs the PDB). Reported per hit: target PDB id, E-value, and alignment TM-score. A TM-score above ~0.5 is the conventional threshold for 'same fold'.

  · Functional annotations link the protein to curated databases. InterPro entries identify conserved domains and families by matching the sequence against member-database signatures (Pfam, PROSITE, CDD, …). Gene Ontology (GO) terms describe molecular function, biological process, and cellular component in a controlled vocabulary. CATH places the structure in a hierarchical fold classification (Class/Architecture/Topology/Homologous-superfamily). The organism is the source species.

  · Plot images: a contact map (which residues are close in 3D, as an N×N binary image), a Ramachandran scatter (backbone torsion angles, revealing secondary-structure composition at a glance), and — for AlphaFold structures — a PAE heatmap (pairwise prediction confidence).

  · Structure images are PyMOL renders from six orthogonal camera directions. Cartoon representation draws helices as coils and strands as arrows; sticks shows the backbone as bonds; surface shows the solvent-excluded envelope. Rainbow coloring maps sequence position to hue (blue→red, N→C); chain coloring assigns a distinct color per polypeptide.